Protein AF-A0A9E5P3U9-F1 (afdb_monomer)

Secondary structure (DSSP, 8-state):
----GGG--TTS--GGG-HHHHHHHTT-HHHHHHHHHHHTT-STT-PPPTT-TT--GGG-----SSSSS--GGGGG-HHHHHHHHTT-

Mean predicted aligned error: 3.14 Å

Structure (mmCIF, N/CA/C/O backbone):
data_AF-A0A9E5P3U9-F1
#
_entry.id   AF-A0A9E5P3U9-F1
#
loop_
_atom_site.group_PDB
_atom_site.id
_atom_site.type_symbol
_atom_site.label_atom_id
_atom_site.label_alt_id
_atom_site.label_comp_id
_atom_site.label_asym_id
_atom_site.label_entity_id
_atom_site.label_seq_id
_atom_site.pdbx_PDB_ins_code
_atom_site.Cartn_x
_atom_site.Cartn_y
_atom_site.Cartn_z
_atom_site.occupancy
_atom_site.B_iso_or_equiv
_atom_site.auth_seq_id
_atom_site.auth_comp_id
_atom_site.auth_asym_id
_atom_site.auth_atom_id
_atom_site.pdbx_PDB_model_num
ATOM 1 N N . MET A 1 1 ? -2.528 -15.953 19.970 1.00 59.38 1 MET A N 1
ATOM 2 C CA . MET A 1 1 ? -2.118 -15.122 18.815 1.00 59.38 1 MET A CA 1
ATOM 3 C C . MET A 1 1 ? -2.732 -13.740 18.993 1.00 59.38 1 MET A C 1
ATOM 5 O O . MET A 1 1 ? -3.938 -13.675 19.181 1.00 59.38 1 MET A O 1
ATOM 9 N N . LYS A 1 2 ? -1.939 -12.661 19.022 1.00 83.12 2 LYS A N 1
ATOM 10 C CA . LYS A 1 2 ? -2.471 -11.291 19.125 1.00 83.12 2 LYS A CA 1
ATOM 11 C C . LYS A 1 2 ? -2.746 -10.778 17.711 1.00 83.12 2 LYS A C 1
ATOM 13 O O . LYS A 1 2 ? -1.823 -10.723 16.905 1.00 83.12 2 LYS A O 1
ATOM 18 N N . ILE A 1 3 ? -4.003 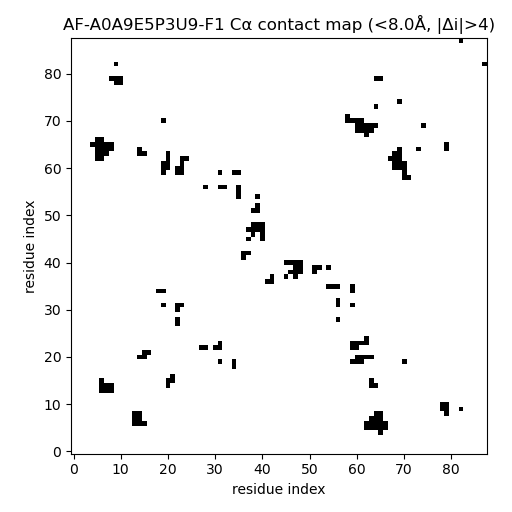-10.472 17.401 1.00 85.88 3 ILE A N 1
ATOM 19 C CA . ILE A 1 3 ? -4.399 -9.929 16.095 1.00 85.88 3 ILE A CA 1
ATOM 20 C C . ILE A 1 3 ? -4.034 -8.441 16.059 1.00 85.88 3 ILE A C 1
ATOM 22 O O . ILE A 1 3 ? -4.267 -7.732 17.038 1.00 85.88 3 ILE A O 1
ATOM 26 N N . ASN A 1 4 ? -3.455 -7.978 14.948 1.00 91.38 4 ASN A N 1
ATOM 27 C CA . ASN A 1 4 ? -3.264 -6.551 14.693 1.00 91.38 4 ASN A CA 1
ATOM 28 C C . ASN A 1 4 ? -4.495 -6.003 13.937 1.00 91.38 4 ASN A C 1
ATOM 30 O O . ASN A 1 4 ? -4.696 -6.424 12.792 1.00 91.38 4 ASN A O 1
ATOM 34 N N . PRO A 1 5 ? -5.301 -5.104 14.537 1.00 91.81 5 PRO A N 1
ATOM 35 C CA . PRO A 1 5 ? -6.499 -4.557 13.898 1.00 91.81 5 PRO A CA 1
ATOM 36 C C . PRO A 1 5 ? -6.199 -3.791 12.603 1.00 91.81 5 PRO A C 1
ATOM 38 O O . PRO A 1 5 ? -6.986 -3.872 11.665 1.00 91.81 5 PRO A O 1
ATOM 41 N N . ASP A 1 6 ? -5.029 -3.159 12.485 1.00 94.31 6 ASP A N 1
ATOM 42 C CA . ASP A 1 6 ? -4.635 -2.401 11.290 1.00 94.31 6 ASP A CA 1
ATOM 43 C C . ASP A 1 6 ? -4.605 -3.266 10.021 1.00 94.31 6 ASP A C 1
ATOM 45 O O . ASP A 1 6 ? -4.865 -2.795 8.910 1.00 94.31 6 ASP A O 1
ATOM 49 N N . LEU A 1 7 ? -4.290 -4.555 10.179 1.00 93.88 7 LEU A N 1
ATOM 50 C CA . LEU A 1 7 ? -4.156 -5.510 9.079 1.00 93.88 7 LEU A CA 1
ATOM 51 C C . LEU A 1 7 ? -5.480 -6.169 8.683 1.00 93.88 7 LEU A C 1
ATOM 53 O O . LEU A 1 7 ? -5.504 -6.929 7.710 1.00 93.88 7 LEU A O 1
ATOM 57 N N . ILE A 1 8 ? -6.563 -5.913 9.421 1.00 91.75 8 ILE A N 1
ATOM 58 C CA . ILE A 1 8 ? -7.885 -6.446 9.099 1.00 91.75 8 ILE A CA 1
ATOM 59 C C . ILE A 1 8 ? -8.384 -5.753 7.836 1.00 91.75 8 ILE A C 1
ATOM 61 O O . ILE A 1 8 ? -8.414 -4.535 7.750 1.00 91.75 8 ILE A O 1
ATOM 65 N N . SER A 1 9 ? -8.772 -6.539 6.840 1.00 91.06 9 SER A N 1
ATOM 66 C CA . SER A 1 9 ? -9.297 -6.050 5.569 1.00 91.06 9 SER A CA 1
ATOM 67 C C . SER A 1 9 ? -10.799 -6.332 5.481 1.00 91.06 9 SER A C 1
ATOM 69 O O . SER A 1 9 ? -11.180 -7.508 5.491 1.00 91.06 9 SER A O 1
ATOM 71 N N . PRO A 1 10 ? -11.658 -5.319 5.302 1.00 91.12 10 PRO A N 1
ATOM 72 C CA . PRO A 1 10 ? -13.098 -5.547 5.176 1.00 91.12 10 PRO A CA 1
ATOM 73 C C . PRO A 1 10 ? -13.493 -6.380 3.944 1.00 91.12 10 PRO A C 1
ATOM 75 O O . PRO A 1 10 ? -14.508 -7.064 3.949 1.00 91.12 10 PRO A O 1
ATOM 78 N N . CYS A 1 11 ? -12.666 -6.376 2.893 1.00 88.25 11 CYS A N 1
ATOM 79 C CA . CYS A 1 11 ? -12.881 -7.152 1.668 1.00 88.25 11 CYS A CA 1
ATOM 80 C C . CYS A 1 11 ? -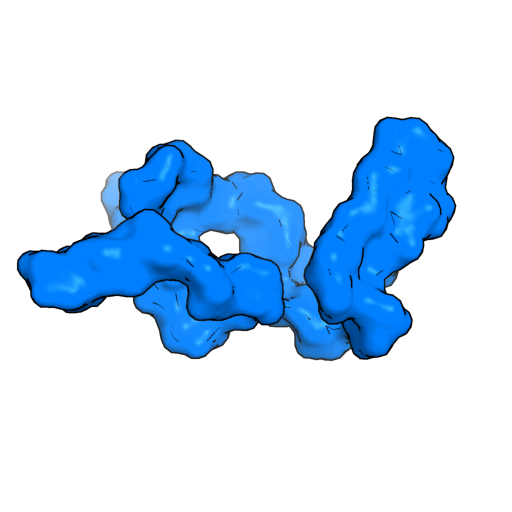12.439 -8.626 1.754 1.00 88.25 11 CYS A C 1
ATOM 82 O O . CYS A 1 11 ? -12.542 -9.346 0.765 1.00 88.25 11 CYS A O 1
ATOM 84 N N . GLY A 1 12 ? -11.885 -9.071 2.886 1.00 84.75 12 GLY A N 1
ATOM 85 C CA . GLY A 1 12 ? -11.333 -10.424 3.049 1.00 84.75 12 GLY A CA 1
ATOM 86 C C . GLY A 1 12 ? -9.914 -10.634 2.494 1.00 84.75 12 GLY A C 1
ATOM 87 O O . GLY A 1 12 ? -9.317 -11.679 2.749 1.00 84.75 12 GLY A O 1
ATOM 88 N N . LEU A 1 13 ? -9.327 -9.653 1.793 1.00 85.50 13 LEU A N 1
ATOM 89 C CA . LEU A 1 13 ? -7.920 -9.688 1.368 1.00 85.50 13 LEU A CA 1
ATOM 90 C C . LEU A 1 13 ? -6.978 -9.371 2.534 1.00 85.50 13 LEU A C 1
ATOM 92 O O . LEU A 1 13 ? -6.628 -8.214 2.756 1.00 85.50 13 LEU A O 1
ATOM 96 N N . TYR A 1 14 ? -6.533 -10.392 3.263 1.00 81.56 14 TYR A N 1
ATOM 97 C CA . TYR A 1 14 ? -5.702 -10.189 4.449 1.00 81.56 14 TYR A CA 1
ATOM 98 C C . TYR A 1 14 ? -4.430 -9.362 4.162 1.00 81.56 14 TYR A C 1
ATOM 100 O O . TYR A 1 14 ? -3.497 -9.823 3.502 1.00 81.56 14 TYR A O 1
ATOM 108 N N . CYS A 1 15 ? -4.348 -8.142 4.707 1.00 88.50 15 CYS A N 1
ATOM 109 C CA . CYS A 1 15 ? -3.223 -7.240 4.441 1.00 88.50 15 CYS A CA 1
ATOM 110 C C . CYS A 1 15 ? -1.887 -7.732 5.004 1.00 88.50 15 CYS A C 1
ATOM 112 O O . CYS A 1 15 ? -0.842 -7.321 4.504 1.00 88.50 15 CYS A O 1
ATOM 114 N N . GLY A 1 16 ? -1.889 -8.639 5.987 1.00 88.06 16 GLY A N 1
ATOM 115 C CA . GLY A 1 16 ? -0.655 -9.200 6.543 1.00 88.06 16 GLY A CA 1
ATOM 116 C C . GLY A 1 16 ? 0.183 -10.005 5.541 1.00 88.06 16 GLY A C 1
ATOM 117 O O . GLY A 1 16 ? 1.370 -10.208 5.786 1.00 88.06 16 GLY A O 1
ATOM 118 N N . VAL A 1 17 ? -0.398 -10.412 4.405 1.00 91.81 17 VAL A N 1
ATOM 119 C CA . VAL A 1 17 ? 0.316 -11.074 3.294 1.00 91.81 17 VAL A CA 1
ATOM 120 C C . VAL A 1 17 ? 0.519 -10.166 2.074 1.00 91.81 17 VAL A C 1
ATOM 122 O O . VAL A 1 17 ? 1.034 -10.606 1.049 1.00 91.81 17 VAL A O 1
ATOM 125 N N . CYS A 1 18 ? 0.124 -8.892 2.158 1.00 94.00 18 CYS A N 1
ATOM 126 C CA . CYS A 1 18 ? 0.298 -7.937 1.070 1.00 94.00 18 CYS A CA 1
ATOM 127 C C . CYS A 1 18 ? 1.784 -7.620 0.851 1.00 94.00 18 CYS A C 1
ATOM 129 O O . CYS A 1 18 ? 2.506 -7.274 1.788 1.00 94.00 18 CYS A O 1
ATOM 131 N N . ALA A 1 19 ? 2.224 -7.659 -0.409 1.00 95.56 19 ALA A N 1
ATOM 132 C CA . ALA A 1 19 ? 3.604 -7.378 -0.791 1.00 95.56 19 ALA A CA 1
ATOM 133 C C . ALA A 1 19 ? 4.074 -5.974 -0.372 1.00 95.56 19 ALA A C 1
ATOM 135 O O . ALA A 1 19 ? 5.195 -5.841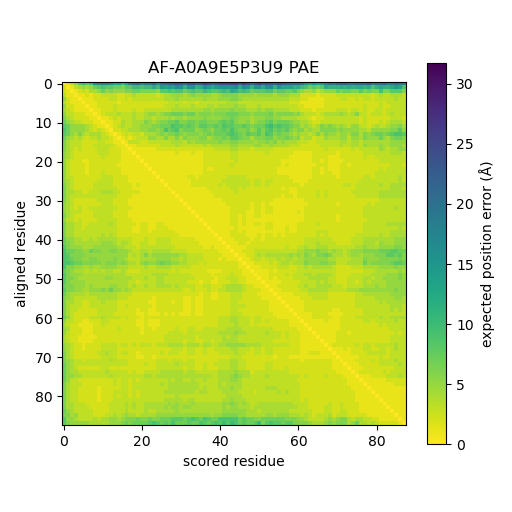 0.112 1.00 95.56 19 ALA A O 1
ATOM 136 N N . ILE A 1 20 ? 3.215 -4.948 -0.483 1.00 96.06 20 ILE A N 1
ATOM 137 C CA . ILE A 1 20 ? 3.552 -3.578 -0.057 1.00 96.06 20 ILE A CA 1
ATOM 138 C C . ILE A 1 20 ? 3.813 -3.520 1.447 1.00 96.06 20 ILE A C 1
ATOM 140 O O . ILE A 1 20 ? 4.825 -2.975 1.880 1.00 96.06 20 ILE A O 1
ATOM 144 N N . TYR A 1 21 ? 2.904 -4.096 2.241 1.00 96.62 21 TYR A N 1
ATOM 145 C CA . TYR A 1 21 ? 3.029 -4.117 3.696 1.00 96.62 21 TYR A CA 1
ATOM 146 C C . TYR A 1 21 ? 4.314 -4.834 4.123 1.00 96.62 21 TYR A C 1
ATOM 148 O O . TYR A 1 21 ? 5.075 -4.300 4.925 1.00 96.62 21 TYR A O 1
ATOM 156 N N . ILE A 1 22 ? 4.597 -6.002 3.538 1.00 97.25 22 ILE A N 1
ATOM 157 C CA . ILE A 1 22 ? 5.815 -6.773 3.817 1.00 97.25 22 ILE A CA 1
ATOM 158 C C . ILE A 1 22 ? 7.066 -5.970 3.438 1.00 97.25 22 ILE A C 1
ATOM 160 O O . ILE A 1 22 ? 7.980 -5.840 4.250 1.00 97.25 22 ILE A O 1
ATOM 164 N N . ALA A 1 23 ? 7.097 -5.382 2.237 1.00 97.94 23 ALA A N 1
ATOM 165 C CA . ALA A 1 23 ? 8.230 -4.587 1.768 1.00 97.94 23 ALA A CA 1
ATOM 166 C C . ALA A 1 23 ? 8.504 -3.374 2.670 1.00 97.94 23 ALA A C 1
ATOM 168 O O . ALA A 1 23 ? 9.664 -3.042 2.928 1.00 97.94 23 ALA A O 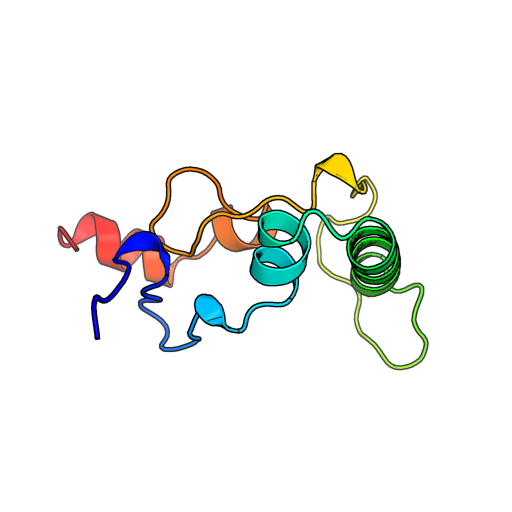1
ATOM 169 N N . HIS A 1 24 ? 7.447 -2.722 3.161 1.00 97.62 24 HIS A N 1
ATOM 170 C CA . HIS A 1 24 ? 7.562 -1.593 4.073 1.00 97.62 24 HIS A CA 1
ATOM 171 C C . HIS A 1 24 ? 8.010 -2.020 5.478 1.00 97.62 24 HIS A C 1
ATOM 173 O O . HIS A 1 24 ? 9.003 -1.491 5.974 1.00 97.62 24 HIS A O 1
ATOM 179 N N . ARG A 1 25 ? 7.326 -3.003 6.082 1.00 96.81 25 ARG A N 1
ATOM 180 C CA . ARG A 1 25 ? 7.606 -3.539 7.426 1.00 96.81 25 ARG A CA 1
ATOM 181 C C . ARG A 1 25 ? 9.051 -4.011 7.566 1.00 96.81 25 ARG A C 1
ATOM 183 O O . ARG A 1 25 ? 9.693 -3.711 8.566 1.00 96.81 25 A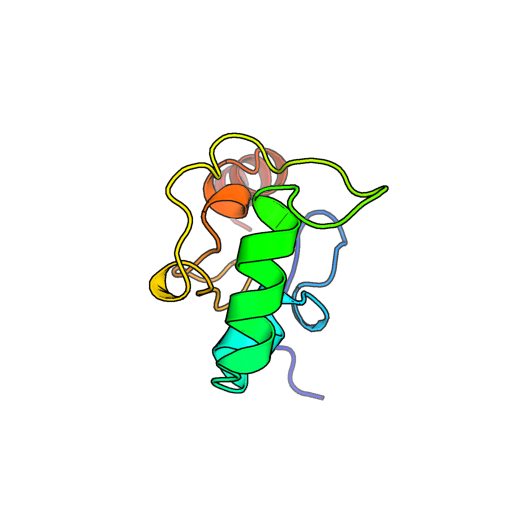RG A O 1
ATOM 190 N N . ASP A 1 26 ? 9.553 -4.718 6.558 1.00 97.62 26 ASP A N 1
ATOM 191 C CA . ASP A 1 26 ? 10.897 -5.306 6.580 1.00 97.62 26 ASP A CA 1
ATOM 192 C C . ASP A 1 26 ? 11.972 -4.333 6.072 1.00 97.62 26 ASP A C 1
ATOM 194 O O . ASP A 1 26 ? 13.141 -4.699 5.962 1.00 97.62 26 ASP A O 1
ATOM 198 N N . ASN A 1 27 ? 11.581 -3.103 5.719 1.00 97.31 27 ASN A N 1
ATOM 199 C CA . ASN A 1 27 ? 12.430 -2.103 5.081 1.00 97.31 27 ASN A CA 1
ATOM 200 C C . ASN A 1 27 ? 13.230 -2.657 3.880 1.00 97.31 27 ASN A C 1
ATOM 202 O O . ASN A 1 27 ? 14.410 -2.363 3.687 1.00 97.31 27 ASN A O 1
ATOM 206 N N . ASN A 1 28 ? 12.585 -3.494 3.064 1.00 98.31 28 ASN A N 1
ATOM 207 C CA . ASN A 1 28 ? 13.247 -4.244 2.004 1.00 98.31 28 ASN A CA 1
ATOM 208 C C . ASN A 1 28 ? 13.323 -3.425 0.707 1.00 98.31 28 ASN A C 1
ATOM 210 O O . ASN A 1 28 ? 12.428 -3.492 -0.136 1.00 98.31 28 ASN A O 1
ATOM 214 N N . GLN A 1 29 ? 14.412 -2.672 0.541 1.00 98.12 29 GLN A N 1
ATOM 215 C CA . GLN A 1 29 ? 14.609 -1.761 -0.592 1.00 98.12 29 GLN A CA 1
ATOM 216 C C . GLN A 1 29 ? 14.504 -2.458 -1.956 1.00 98.12 29 GLN A C 1
ATOM 218 O O . GLN A 1 29 ? 13.730 -2.037 -2.813 1.00 98.12 29 GLN A O 1
ATOM 223 N N . LYS A 1 30 ? 15.195 -3.591 -2.123 1.00 98.25 30 LYS A N 1
ATOM 224 C CA . LYS A 1 30 ? 15.169 -4.382 -3.364 1.00 98.25 30 LYS A CA 1
ATOM 225 C C . LYS A 1 30 ? 13.758 -4.852 -3.717 1.00 98.25 30 LYS A C 1
ATOM 227 O O . LYS A 1 30 ? 13.407 -4.973 -4.890 1.00 98.25 30 LYS A O 1
ATOM 232 N N . PHE A 1 31 ? 12.947 -5.175 -2.711 1.00 98.25 31 PHE A N 1
ATOM 233 C CA . PHE A 1 31 ? 11.570 -5.580 -2.956 1.00 98.25 31 PHE A CA 1
ATOM 234 C C . PHE A 1 31 ? 10.694 -4.386 -3.344 1.00 98.25 31 PHE A C 1
ATOM 236 O O . PHE A 1 31 ? 9.917 -4.506 -4.288 1.00 98.25 31 PHE A O 1
ATOM 243 N N . LYS A 1 32 ? 10.870 -3.229 -2.693 1.00 98.50 32 LYS A N 1
ATOM 244 C CA . LYS A 1 32 ? 10.180 -1.986 -3.067 1.00 98.50 32 LYS A CA 1
ATOM 245 C C . LYS A 1 32 ? 10.469 -1.587 -4.517 1.00 98.50 32 LYS A C 1
ATOM 247 O O . LYS A 1 32 ? 9.530 -1.309 -5.251 1.00 98.50 32 LYS A O 1
ATOM 252 N N . GLU A 1 33 ? 11.724 -1.656 -4.958 1.00 98.25 33 GLU A N 1
ATOM 253 C CA . GLU A 1 33 ? 12.117 -1.412 -6.359 1.00 98.25 33 GLU A CA 1
ATOM 254 C C . GLU A 1 33 ? 11.357 -2.318 -7.336 1.00 98.25 33 GLU A C 1
ATOM 256 O O . GLU A 1 33 ? 10.751 -1.852 -8.298 1.00 98.25 33 GLU A O 1
ATOM 261 N N . ARG A 1 34 ? 11.311 -3.626 -7.057 1.00 97.94 34 ARG A N 1
ATOM 262 C CA . ARG A 1 34 ? 10.565 -4.577 -7.896 1.00 97.94 34 ARG A CA 1
ATOM 263 C C . ARG A 1 34 ? 9.068 -4.283 -7.936 1.00 97.94 34 ARG A C 1
ATOM 265 O O . ARG A 1 34 ? 8.441 -4.520 -8.965 1.00 97.94 34 ARG A O 1
ATOM 272 N N . LEU A 1 35 ? 8.498 -3.810 -6.829 1.00 97.88 35 LEU A N 1
ATOM 273 C CA . LEU A 1 35 ? 7.087 -3.440 -6.755 1.00 97.88 35 LEU A CA 1
ATOM 274 C C . LEU A 1 35 ? 6.797 -2.183 -7.579 1.00 97.88 35 LEU A C 1
ATOM 276 O O . LEU A 1 35 ? 5.813 -2.180 -8.310 1.00 97.88 35 LEU A O 1
ATOM 280 N N . VAL A 1 36 ? 7.669 -1.171 -7.542 1.00 98.00 36 VAL A N 1
ATOM 281 C CA . VAL A 1 36 ? 7.554 0.013 -8.410 1.00 98.00 36 VAL A CA 1
ATOM 282 C C . VAL A 1 36 ? 7.512 -0.404 -9.880 1.00 98.00 36 VAL A C 1
ATOM 284 O O . VAL A 1 36 ? 6.561 -0.058 -10.578 1.00 98.00 36 VAL A O 1
ATOM 287 N N . ASN A 1 37 ? 8.472 -1.219 -10.325 1.00 97.44 37 ASN A N 1
ATOM 288 C CA . ASN A 1 37 ? 8.539 -1.682 -11.714 1.00 97.44 37 ASN A CA 1
ATOM 289 C C . ASN A 1 37 ? 7.303 -2.511 -12.097 1.00 97.44 37 ASN A C 1
ATOM 291 O O . ASN A 1 37 ? 6.744 -2.346 -13.180 1.00 97.44 37 ASN A O 1
ATOM 295 N N . LEU A 1 38 ? 6.838 -3.385 -11.194 1.00 97.50 38 LEU A N 1
ATOM 296 C CA . LEU A 1 38 ? 5.617 -4.166 -11.397 1.00 97.50 38 LEU A CA 1
ATOM 297 C C . LEU A 1 38 ? 4.404 -3.260 -11.616 1.00 97.50 38 LEU A C 1
ATOM 299 O O . LEU A 1 38 ? 3.676 -3.456 -12.584 1.00 97.50 38 LEU A O 1
ATOM 303 N N . TYR A 1 39 ? 4.180 -2.286 -10.734 1.00 96.88 39 TYR A N 1
ATOM 304 C CA . TYR A 1 39 ? 2.998 -1.431 -10.813 1.00 96.88 39 TYR A CA 1
ATOM 305 C C . TYR A 1 39 ? 3.060 -0.444 -11.976 1.00 96.88 39 TYR A C 1
ATOM 307 O O . TYR A 1 39 ? 2.022 -0.187 -12.576 1.00 96.88 39 TYR A O 1
ATOM 315 N N . LYS A 1 40 ? 4.256 0.003 -12.376 1.00 96.75 40 LYS A N 1
ATOM 316 C CA . LYS A 1 40 ? 4.477 0.761 -13.620 1.00 96.75 40 LYS A CA 1
ATOM 317 C C . LYS A 1 40 ? 4.312 -0.067 -14.900 1.00 96.75 40 LYS A C 1
ATOM 319 O O . LYS A 1 40 ? 4.379 0.490 -15.990 1.00 96.75 40 LYS A O 1
ATOM 324 N N . GLY A 1 41 ? 4.083 -1.377 -14.787 1.00 96.25 41 GLY A N 1
ATOM 325 C CA . GLY A 1 41 ? 3.914 -2.284 -15.924 1.00 96.25 41 GLY A CA 1
ATOM 326 C C . GLY A 1 41 ? 5.198 -2.607 -16.676 1.00 96.25 41 GLY A C 1
ATOM 327 O O . GLY A 1 41 ? 5.149 -3.027 -17.827 1.00 96.25 41 GLY A O 1
ATOM 328 N N . GLU A 1 42 ? 6.352 -2.464 -16.032 1.00 96.38 42 GLU A N 1
ATOM 329 C CA . GLU A 1 42 ? 7.652 -2.825 -16.607 1.00 96.38 42 GLU A CA 1
ATOM 330 C C . GLU A 1 42 ? 7.913 -4.344 -16.553 1.00 96.38 42 GLU A C 1
ATOM 332 O O . GLU A 1 42 ? 8.954 -4.826 -16.999 1.00 96.38 42 GLU A O 1
ATOM 337 N N . VAL A 1 43 ? 6.975 -5.122 -15.997 1.00 96.44 43 VAL A N 1
ATOM 338 C CA . VAL A 1 43 ? 7.054 -6.584 -15.907 1.00 96.44 43 VAL A CA 1
ATOM 339 C C . VAL A 1 43 ? 6.188 -7.222 -17.002 1.00 96.44 43 VAL A C 1
ATOM 341 O O . VAL A 1 43 ? 4.959 -7.119 -16.940 1.00 96.44 43 VAL A O 1
ATOM 344 N N . PRO A 1 44 ? 6.784 -7.940 -17.975 1.00 95.62 44 PRO A N 1
ATOM 345 C CA . PRO A 1 44 ? 6.041 -8.583 -19.055 1.00 95.62 44 PRO A CA 1
ATOM 346 C C . PRO A 1 44 ? 4.937 -9.523 -18.553 1.00 95.62 44 PRO A C 1
ATOM 348 O O . PRO A 1 44 ? 5.134 -10.301 -17.617 1.00 95.62 44 PRO A O 1
ATOM 351 N N . GLY A 1 45 ? 3.766 -9.468 -19.193 1.00 95.38 45 GLY A N 1
ATOM 352 C CA . GLY A 1 45 ? 2.613 -10.305 -18.838 1.00 95.38 45 GLY A CA 1
ATOM 353 C C . GLY A 1 45 ? 1.902 -9.900 -17.540 1.00 95.38 45 GLY A C 1
ATOM 354 O O . GLY A 1 45 ? 1.064 -10.656 -17.044 1.00 95.38 45 GLY A O 1
ATOM 355 N N . LYS A 1 46 ? 2.221 -8.730 -16.973 1.00 94.25 46 LYS A N 1
ATOM 356 C CA . LYS A 1 46 ? 1.505 -8.126 -15.843 1.00 94.25 46 LYS A CA 1
ATOM 357 C C . LYS A 1 46 ? 0.815 -6.837 -16.283 1.00 94.25 46 LYS A C 1
ATOM 359 O O . LYS A 1 46 ? 1.253 -6.177 -17.219 1.00 94.25 46 LYS A O 1
ATOM 364 N N . GLY A 1 47 ? -0.304 -6.526 -15.633 1.00 92.88 47 GLY A N 1
ATOM 365 C CA . GLY A 1 47 ? -1.032 -5.281 -15.868 1.00 92.88 47 GLY A CA 1
ATOM 366 C C . GLY A 1 47 ? -0.322 -4.075 -15.253 1.00 92.88 47 GLY A C 1
ATOM 367 O O . GLY A 1 47 ? 0.556 -4.230 -14.406 1.00 92.88 47 GLY A O 1
ATOM 368 N N . ILE A 1 48 ? -0.749 -2.885 -15.667 1.00 95.56 48 ILE A N 1
ATOM 369 C CA . ILE A 1 48 ? -0.323 -1.603 -15.098 1.00 95.56 48 ILE A CA 1
ATOM 370 C C . ILE A 1 48 ? -1.313 -1.204 -14.002 1.00 95.56 48 ILE A C 1
ATOM 372 O O . ILE A 1 48 ? -2.525 -1.373 -14.161 1.00 95.56 48 ILE A O 1
ATOM 376 N N . LEU A 1 49 ? -0.806 -0.676 -12.891 1.00 95.00 49 LEU A N 1
ATOM 377 C CA . LEU A 1 49 ? -1.643 -0.072 -11.863 1.00 95.00 49 LEU A CA 1
ATOM 378 C C . LEU A 1 49 ? -2.088 1.323 -12.335 1.00 95.00 49 LEU A C 1
ATOM 380 O O . LEU A 1 49 ? -1.241 2.127 -12.712 1.00 95.00 49 LEU A O 1
ATOM 384 N N . PRO A 1 50 ? -3.385 1.663 -12.294 1.00 93.00 50 PRO A N 1
ATOM 385 C CA . PRO A 1 50 ? -3.822 3.012 -12.635 1.00 93.00 50 PRO A CA 1
ATOM 386 C C . PRO A 1 50 ? -3.147 4.068 -11.749 1.00 93.00 50 PRO A C 1
ATOM 388 O O . PRO A 1 50 ? -3.047 3.873 -10.535 1.00 93.00 50 PRO A O 1
ATOM 391 N N . HIS A 1 51 ? -2.743 5.192 -12.351 1.00 92.25 51 HIS A N 1
ATOM 392 C CA . HIS A 1 51 ? -2.132 6.345 -11.673 1.00 92.25 51 HIS A CA 1
ATOM 393 C C . HIS A 1 51 ? -0.761 6.068 -11.023 1.00 92.25 51 HIS A C 1
ATOM 395 O O . HIS A 1 51 ? -0.415 6.671 -10.006 1.00 92.25 51 HIS A O 1
ATOM 401 N N . SER A 1 52 ? 0.022 5.133 -11.575 1.00 95.38 52 SER A N 1
ATOM 402 C CA . SER A 1 52 ? 1.337 4.747 -11.044 1.00 95.38 52 SER A CA 1
ATOM 403 C C . SER A 1 52 ? 2.535 5.381 -11.762 1.00 95.38 52 SER A C 1
ATOM 405 O O . SER A 1 52 ? 3.671 4.985 -11.509 1.00 95.38 52 SER A O 1
ATOM 407 N N . GLU A 1 53 ? 2.331 6.325 -12.680 1.00 93.75 53 GLU A N 1
ATOM 408 C CA . GLU A 1 53 ? 3.383 6.887 -13.543 1.00 93.75 53 GLU A CA 1
ATOM 409 C C . GLU A 1 53 ? 4.516 7.510 -12.711 1.00 93.75 53 GLU A C 1
ATOM 411 O O . GLU A 1 53 ? 5.703 7.281 -12.961 1.00 93.75 53 GLU A O 1
ATOM 416 N N . ASN A 1 54 ? 4.133 8.209 -11.642 1.00 94.12 54 ASN A N 1
ATOM 417 C CA . ASN A 1 54 ? 5.045 8.888 -10.721 1.00 94.12 54 ASN A CA 1
ATOM 418 C C . ASN A 1 54 ? 5.394 8.055 -9.479 1.00 94.12 54 ASN A C 1
ATOM 420 O O . ASN A 1 54 ? 6.019 8.572 -8.560 1.00 94.12 54 ASN A O 1
ATOM 424 N N . LEU A 1 55 ? 5.005 6.776 -9.444 1.00 96.19 55 LEU A N 1
ATOM 425 C CA . LEU A 1 55 ? 5.234 5.911 -8.293 1.00 96.19 55 LEU A CA 1
ATOM 426 C C . LEU A 1 55 ? 6.738 5.740 -8.033 1.00 96.19 55 LEU A C 1
ATOM 428 O O . LEU A 1 55 ? 7.514 5.435 -8.943 1.00 96.19 55 LEU A O 1
ATOM 432 N N . SER A 1 56 ? 7.140 5.932 -6.787 1.00 97.00 56 SER A N 1
ATOM 433 C CA . SER A 1 56 ? 8.523 5.849 -6.327 1.00 97.00 56 SER A CA 1
ATOM 434 C C . SER A 1 56 ? 8.694 4.769 -5.259 1.00 97.00 56 SER A C 1
ATOM 436 O O . SER A 1 56 ? 7.730 4.176 -4.763 1.00 97.00 56 SER A O 1
ATOM 438 N N . ILE A 1 57 ? 9.943 4.492 -4.888 1.00 97.44 57 ILE A N 1
ATOM 439 C CA . ILE A 1 57 ? 10.250 3.547 -3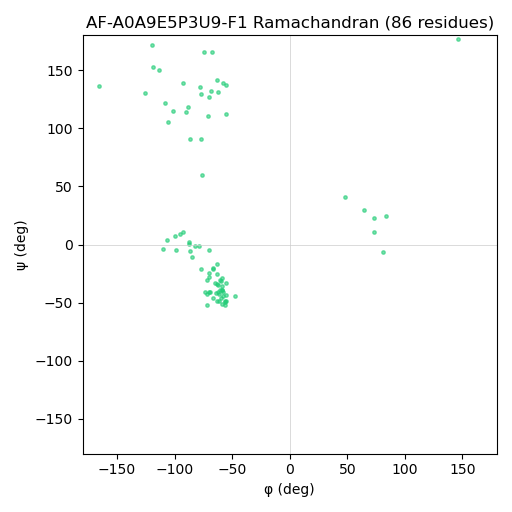.807 1.00 97.44 57 ILE A CA 1
ATOM 440 C C . ILE A 1 57 ? 9.717 4.086 -2.472 1.00 97.44 57 ILE A C 1
ATOM 442 O O . ILE A 1 57 ? 9.262 3.325 -1.614 1.00 97.44 57 ILE A O 1
ATOM 446 N N . GLU A 1 58 ? 9.728 5.404 -2.310 1.00 96.38 58 GLU A N 1
ATOM 447 C CA . GLU A 1 58 ? 9.241 6.129 -1.147 1.00 96.38 58 GLU A CA 1
ATOM 448 C C . GLU A 1 58 ? 7.722 6.018 -0.987 1.00 96.38 58 GLU A C 1
ATOM 450 O O . GLU A 1 58 ? 7.240 6.182 0.134 1.00 96.38 58 GLU A O 1
ATOM 455 N N . ASP A 1 59 ? 6.993 5.693 -2.055 1.00 96.31 59 ASP A N 1
ATOM 456 C CA . ASP A 1 59 ? 5.548 5.439 -2.037 1.00 96.31 59 ASP A CA 1
ATOM 457 C C . ASP A 1 59 ? 5.204 3.991 -1.665 1.00 96.31 59 ASP A C 1
ATOM 459 O O . ASP A 1 59 ? 4.045 3.673 -1.389 1.00 96.31 59 ASP A O 1
ATOM 463 N N . MET A 1 60 ? 6.193 3.087 -1.612 1.00 96.69 60 MET A N 1
ATOM 464 C CA . MET A 1 60 ? 6.020 1.705 -1.142 1.00 96.69 60 MET A CA 1
ATOM 465 C C . MET A 1 60 ? 5.926 1.669 0.392 1.00 96.69 60 MET A C 1
ATOM 467 O O . MET A 1 60 ? 6.757 1.073 1.093 1.00 96.69 60 MET A O 1
ATOM 471 N N . LYS A 1 61 ? 4.915 2.364 0.920 1.00 95.75 61 LYS A 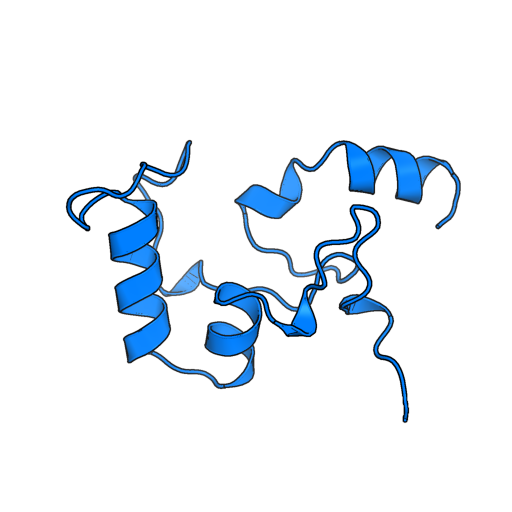N 1
ATOM 472 C CA . LYS A 1 61 ? 4.611 2.523 2.342 1.00 95.75 61 LYS A CA 1
ATOM 473 C C . LYS A 1 61 ? 3.172 2.109 2.615 1.00 95.75 61 LYS A C 1
ATOM 475 O O . LYS A 1 61 ? 2.251 2.493 1.902 1.00 95.75 61 LYS A O 1
ATOM 480 N N . CYS A 1 62 ? 2.994 1.270 3.629 1.00 96.38 62 CYS A N 1
ATOM 481 C CA . CYS A 1 62 ? 1.690 0.795 4.076 1.00 96.38 62 CYS A CA 1
ATOM 482 C C . CYS A 1 62 ? 1.837 0.157 5.458 1.00 96.38 62 CYS A C 1
ATOM 484 O O . CYS A 1 62 ? 2.757 -0.638 5.672 1.00 96.38 62 CYS A O 1
ATOM 486 N N . ARG A 1 63 ? 0.910 0.457 6.370 1.00 96.19 63 ARG A N 1
ATOM 487 C CA . ARG A 1 63 ? 0.816 -0.166 7.700 1.00 96.19 63 ARG A CA 1
ATOM 488 C C . ARG A 1 63 ? -0.396 -1.080 7.867 1.00 96.19 63 ARG A C 1
ATOM 490 O O . ARG A 1 63 ? -0.481 -1.770 8.878 1.00 96.19 63 ARG A O 1
ATOM 497 N N . GLY A 1 64 ? -1.269 -1.164 6.864 1.00 94.69 64 GLY A N 1
ATOM 498 C CA . GLY A 1 64 ? -2.464 -1.999 6.905 1.00 94.69 64 GLY A CA 1
ATOM 499 C C . GLY A 1 64 ? -3.655 -1.397 6.160 1.00 94.69 64 GLY A C 1
ATOM 500 O O . GLY A 1 64 ? -3.588 -0.293 5.625 1.00 94.69 64 GLY A O 1
ATOM 501 N N . CYS A 1 65 ? -4.759 -2.147 6.097 1.00 93.56 65 CYS A N 1
ATOM 502 C CA . CYS A 1 65 ? -5.994 -1.678 5.464 1.00 93.56 65 CYS A CA 1
ATOM 503 C C . CYS A 1 65 ? -6.686 -0.607 6.310 1.00 93.56 65 CYS A C 1
ATOM 505 O O . CYS A 1 65 ? -7.183 0.378 5.761 1.00 93.56 65 CYS A O 1
ATOM 507 N N . LEU A 1 66 ? -6.722 -0.825 7.629 1.00 92.50 66 LEU A N 1
ATOM 5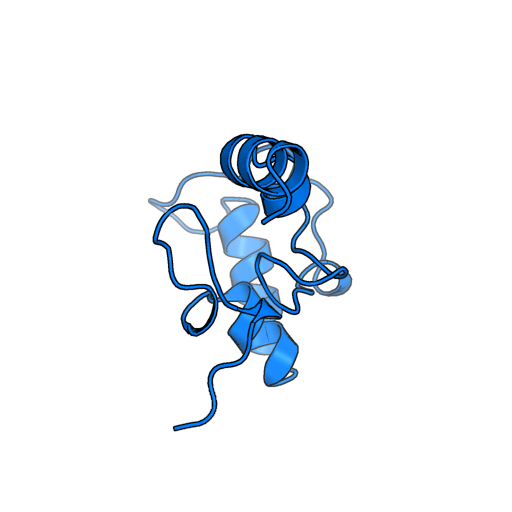08 C CA . LEU A 1 66 ? -7.413 0.029 8.594 1.00 92.50 66 LEU A CA 1
ATOM 509 C C . LEU A 1 66 ? -6.481 1.003 9.318 1.00 92.50 66 LEU A C 1
ATOM 511 O O . LEU A 1 66 ? -6.983 1.875 10.015 1.00 92.50 66 LEU A O 1
ATOM 515 N N . SER A 1 67 ? -5.166 0.931 9.090 1.00 94.12 67 SER A N 1
ATOM 516 C CA . SER A 1 67 ? -4.228 1.949 9.576 1.00 94.12 67 SER A CA 1
ATOM 517 C C . SER A 1 67 ? -4.416 3.300 8.881 1.00 94.12 67 SER A C 1
ATOM 519 O O . SER A 1 67 ? -4.983 3.383 7.784 1.00 94.12 67 SER A O 1
ATOM 521 N N . ASP A 1 68 ? -3.811 4.334 9.462 1.00 93.00 68 ASP A N 1
ATOM 522 C CA . ASP A 1 68 ? -3.768 5.688 8.897 1.00 93.00 68 ASP A CA 1
ATOM 523 C C . ASP A 1 68 ? -2.748 5.854 7.753 1.00 93.00 68 ASP A C 1
ATOM 525 O O . ASP A 1 68 ? -2.893 6.750 6.927 1.00 93.00 68 ASP A O 1
ATOM 529 N N . GLU A 1 69 ? -1.741 4.975 7.649 1.00 95.06 69 GLU A N 1
ATOM 530 C CA . GLU A 1 69 ? -0.753 4.990 6.558 1.00 95.06 69 GLU A CA 1
ATOM 531 C C . GLU A 1 69 ? -1.026 3.852 5.568 1.00 95.06 69 GLU A C 1
ATOM 533 O O . GLU A 1 69 ? -0.766 2.678 5.843 1.00 95.06 69 GLU A O 1
ATOM 538 N N . GLN A 1 70 ? -1.567 4.196 4.404 1.00 94.44 70 GLN A N 1
ATOM 539 C CA . GLN A 1 70 ? -2.039 3.241 3.406 1.00 94.44 70 GLN A CA 1
ATOM 540 C C . GLN A 1 70 ? -1.263 3.393 2.106 1.00 94.44 70 GLN A C 1
ATOM 542 O O . GLN A 1 70 ? -0.829 4.487 1.752 1.00 94.44 70 GLN A O 1
ATOM 547 N N . PHE A 1 71 ? -1.169 2.302 1.349 1.00 95.12 71 PHE A N 1
ATOM 548 C CA . PHE A 1 71 ? -0.701 2.396 -0.027 1.00 95.12 71 PHE A CA 1
ATOM 549 C C . PHE A 1 71 ? -1.677 3.238 -0.862 1.00 95.12 71 PHE A C 1
ATOM 551 O O . PHE A 1 71 ? -2.891 3.094 -0.704 1.00 95.12 71 PHE A O 1
ATOM 558 N N . MET A 1 72 ? -1.162 4.064 -1.780 1.00 92.94 72 MET A N 1
ATOM 559 C CA . MET A 1 72 ? -1.949 5.035 -2.559 1.00 92.94 72 MET A CA 1
ATOM 560 C C . MET A 1 72 ? -3.229 4.443 -3.168 1.00 92.94 72 MET A C 1
ATOM 562 O O . MET A 1 72 ? -4.309 5.014 -3.037 1.00 92.94 72 MET A O 1
ATOM 566 N N . HIS A 1 73 ? -3.146 3.245 -3.757 1.00 91.44 73 HIS A N 1
ATOM 567 C CA . HIS A 1 73 ? -4.290 2.597 -4.399 1.00 91.44 73 HIS A CA 1
ATOM 568 C C . HIS A 1 73 ? -5.335 2.117 -3.395 1.00 91.44 73 HIS A C 1
ATOM 570 O O . HIS A 1 73 ? -6.521 2.056 -3.699 1.00 91.44 73 HIS A O 1
ATOM 576 N N . CYS A 1 74 ? -4.916 1.791 -2.175 1.00 91.94 74 CYS A N 1
ATOM 577 C CA . CYS A 1 74 ? -5.848 1.437 -1.123 1.00 91.94 74 CYS A CA 1
ATOM 578 C C . CYS A 1 74 ? -6.647 2.662 -0.662 1.00 91.94 74 CYS A C 1
ATOM 580 O O . CYS A 1 74 ? -7.752 2.475 -0.171 1.00 91.94 74 CYS A O 1
ATOM 582 N N . GLY A 1 75 ? -6.14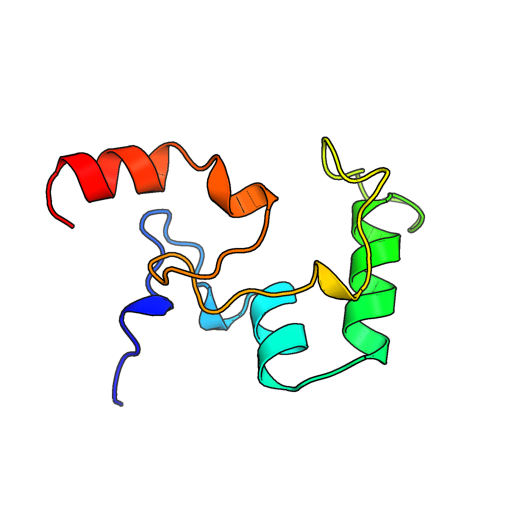5 3.894 -0.821 1.00 90.50 75 GLY A N 1
ATOM 583 C CA . GLY A 1 75 ? -6.812 5.139 -0.407 1.00 90.50 75 GLY A CA 1
ATOM 584 C C . GLY A 1 75 ? -8.223 5.328 -0.983 1.00 90.50 75 GLY A C 1
ATOM 585 O O . GLY A 1 75 ? -9.110 5.800 -0.281 1.00 90.50 75 GLY A O 1
ATOM 586 N N . GLN A 1 76 ? -8.457 4.841 -2.200 1.00 92.44 76 GLN A N 1
ATOM 587 C CA . GLN A 1 76 ? -9.721 4.954 -2.946 1.00 92.44 76 GLN A CA 1
ATOM 588 C C . GLN A 1 76 ? -10.695 3.771 -2.756 1.00 92.44 76 GLN A C 1
ATOM 590 O O . GLN A 1 76 ? -11.660 3.632 -3.498 1.00 92.44 76 GLN A O 1
ATOM 595 N N . CYS A 1 77 ? -10.447 2.872 -1.799 1.00 93.31 77 CYS A N 1
ATOM 596 C CA . CYS A 1 77 ? -11.269 1.673 -1.614 1.00 93.31 77 CYS A CA 1
ATOM 597 C C . CYS A 1 77 ? -12.671 1.987 -1.051 1.00 93.31 77 CYS A C 1
ATOM 599 O O . CYS A 1 77 ? -12.817 2.279 0.140 1.00 93.31 77 CYS A O 1
ATOM 601 N N . GLU A 1 78 ? -13.707 1.819 -1.877 1.00 94.94 78 GLU A N 1
ATOM 602 C CA . GLU A 1 78 ? -15.118 2.017 -1.500 1.00 94.94 78 GLU A CA 1
ATOM 603 C C . GLU A 1 78 ? -15.594 1.042 -0.411 1.00 94.94 78 GLU A C 1
ATOM 605 O O . GLU A 1 78 ? -16.356 1.422 0.475 1.00 94.94 78 GLU A O 1
ATOM 610 N N . ILE A 1 79 ? -15.094 -0.202 -0.402 1.00 94.25 79 ILE A N 1
ATOM 611 C CA . ILE A 1 79 ? -15.453 -1.201 0.624 1.00 94.25 79 ILE A CA 1
ATOM 612 C C . ILE A 1 79 ? -15.031 -0.706 2.014 1.00 94.25 79 ILE A C 1
ATOM 614 O O . ILE A 1 79 ? -15.781 -0.819 2.988 1.00 94.25 79 ILE A O 1
ATOM 618 N N . ARG A 1 80 ? -13.829 -0.127 2.116 1.00 92.75 80 ARG A N 1
ATOM 619 C CA . ARG A 1 80 ? -13.341 0.439 3.376 1.00 92.75 80 ARG A CA 1
ATOM 620 C C . ARG A 1 80 ? -14.112 1.699 3.753 1.00 92.75 80 ARG A C 1
ATOM 622 O O . ARG A 1 80 ? -14.426 1.853 4.928 1.00 92.75 80 ARG A O 1
ATOM 629 N N . ALA A 1 81 ? -14.419 2.573 2.791 1.00 94.06 81 ALA A N 1
ATOM 630 C CA . ALA A 1 81 ? -15.244 3.755 3.042 1.00 94.06 81 ALA A CA 1
ATOM 631 C C . ALA A 1 81 ? -16.601 3.356 3.648 1.00 94.06 81 ALA A C 1
ATOM 633 O O . ALA A 1 81 ? -16.934 3.808 4.739 1.00 94.06 81 ALA A O 1
ATOM 634 N N . CYS A 1 82 ? -17.291 2.393 3.033 1.00 95.19 82 CYS A N 1
ATOM 635 C CA . CYS A 1 82 ? -18.559 1.856 3.528 1.00 95.19 82 CYS A CA 1
ATOM 636 C C . CYS A 1 82 ? -18.446 1.255 4.943 1.00 95.19 82 CYS A C 1
ATOM 638 O O . CYS A 1 82 ? -19.337 1.417 5.774 1.00 95.19 82 CYS A O 1
ATOM 640 N N . THR A 1 83 ? -17.340 0.566 5.234 1.00 93.00 83 THR A N 1
ATOM 641 C CA . THR A 1 83 ? -17.084 -0.037 6.553 1.00 93.00 83 THR A CA 1
ATOM 642 C C . THR A 1 83 ? -16.906 1.044 7.626 1.00 93.00 83 THR A C 1
ATOM 644 O O . THR A 1 83 ? -17.577 0.995 8.657 1.00 93.00 83 THR A O 1
ATOM 647 N N . ARG A 1 84 ? -16.115 2.085 7.330 1.00 91.19 84 ARG A N 1
ATOM 648 C CA . ARG A 1 84 ? -15.903 3.238 8.219 1.00 91.19 84 ARG A CA 1
ATOM 649 C C . ARG A 1 84 ? -17.183 4.036 8.460 1.00 91.19 84 ARG A C 1
ATOM 651 O O . ARG A 1 84 ? -17.462 4.402 9.597 1.00 91.19 84 ARG A O 1
ATOM 658 N N . GLU A 1 85 ? -17.991 4.261 7.423 1.00 95.94 85 GLU A N 1
ATOM 659 C CA . GLU A 1 85 ? -19.303 4.924 7.536 1.00 95.94 85 GLU A CA 1
ATOM 660 C C . GLU A 1 85 ? -20.259 4.183 8.482 1.00 95.94 85 GLU A C 1
ATOM 662 O O . GLU A 1 85 ? -21.107 4.799 9.125 1.00 95.94 85 GLU A O 1
ATOM 667 N N . LYS A 1 86 ? -20.108 2.860 8.597 1.00 94.62 86 LYS A N 1
ATOM 668 C CA . LYS A 1 86 ? -20.889 2.011 9.506 1.00 94.62 86 LYS A CA 1
ATOM 669 C C . LYS A 1 86 ? -20.284 1.893 10.911 1.00 94.62 86 LYS A C 1
ATOM 671 O O . LYS A 1 86 ? -20.870 1.210 11.746 1.00 94.62 86 LYS A O 1
ATOM 676 N N . GLY A 1 87 ? -19.156 2.554 11.180 1.00 91.00 87 GLY A N 1
ATOM 677 C CA . GLY A 1 87 ? -18.495 2.557 12.487 1.00 91.00 87 GLY A CA 1
ATOM 678 C C . GLY A 1 87 ? -17.586 1.355 12.751 1.00 91.00 87 GLY A C 1
ATOM 679 O O . GLY A 1 87 ? -17.376 1.012 13.915 1.00 91.00 87 GLY A O 1
ATOM 680 N N . TYR A 1 88 ? -17.071 0.718 11.696 1.00 82.38 88 TYR A N 1
ATOM 681 C CA . TYR A 1 88 ? -16.121 -0.397 11.767 1.00 82.38 88 TYR A CA 1
ATOM 682 C C . TYR A 1 88 ? -14.725 -0.009 11.265 1.00 82.38 88 TYR A C 1
ATOM 684 O O . TYR A 1 88 ? -14.619 0.860 10.365 1.00 82.38 88 TYR A O 1
#

pLDDT: mean 93.64, std 5.21, range [59.38, 98.5]

Radius of gyration: 13.65 Å; Cα contacts (8 Å, |Δi|>4): 106; chains: 1; bounding box: 36×24×38 Å

Sequence (88 aa):
MKINPDLISPCGLYCGVCAIYIAHRDNNQKFKERLVNLYKGEVPGKGILPHSENLSIEDMKCRGCLSDEQFMHCGQCEIRACTREKGY

Foldseek 3Di:
DDDDPQQDDLVPPRNVPPLLQVCAVVVPQVSLVVVLCQQCVVDPPGDHNPPSVVPDSVLSDDNHLNDPIHRPVSVPDPSVVVVVVVVD

Solvent-accessible surface area (backbone atoms only — not comparable to full-atom values): 5155 Å² total; per-residue (Å²): 134,87,82,63,70,30,28,50,35,89,86,69,63,58,31,82,74,33,68,52,32,49,26,32,74,68,65,33,61,74,54,25,50,52,47,37,39,38,36,57,35,73,37,87,98,51,68,62,46,87,92,28,88,81,60,45,57,85,56,42,39,28,65,24,66,63,36,95,48,47,34,73,79,62,74,75,40,62,69,54,50,58,37,46,76,72,75,93